Protein AF-A0A7K0KSK0-F1 (afdb_monomer)

Structure (mmCIF, N/CA/C/O backbone):
data_AF-A0A7K0KSK0-F1
#
_entry.id   AF-A0A7K0KSK0-F1
#
loop_
_atom_site.group_PDB
_atom_site.id
_atom_site.type_symbol
_atom_site.label_atom_id
_atom_site.label_alt_id
_atom_site.label_comp_id
_atom_site.label_asym_id
_atom_site.label_entity_id
_atom_site.label_seq_id
_atom_site.pdbx_PDB_ins_code
_atom_site.Cartn_x
_atom_site.Cartn_y
_atom_site.Cartn_z
_atom_site.occupancy
_atom_site.B_iso_or_equiv
_atom_site.auth_seq_id
_atom_site.auth_comp_id
_atom_site.auth_asym_id
_atom_site.auth_atom_id
_atom_site.pdbx_PDB_model_num
ATOM 1 N N . MET A 1 1 ? -20.722 -0.305 -11.781 1.00 66.62 1 MET A N 1
ATOM 2 C CA . MET A 1 1 ? -20.359 -1.454 -10.924 1.00 66.62 1 MET A CA 1
ATOM 3 C C . MET A 1 1 ? -19.202 -1.010 -10.047 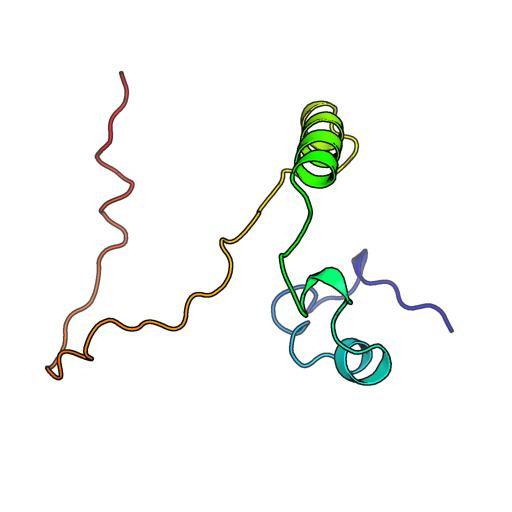1.00 66.62 1 MET A C 1
ATOM 5 O O . MET A 1 1 ? -18.282 -0.418 -10.591 1.00 66.62 1 MET A O 1
ATOM 9 N N . ILE A 1 2 ? -19.286 -1.201 -8.729 1.00 82.44 2 ILE A N 1
ATOM 10 C CA . ILE A 1 2 ? -18.253 -0.793 -7.766 1.00 82.44 2 ILE A CA 1
ATOM 11 C C . ILE A 1 2 ? -17.700 -2.041 -7.081 1.00 82.44 2 ILE A C 1
ATOM 13 O O . ILE A 1 2 ? -18.467 -2.945 -6.753 1.00 82.44 2 ILE A O 1
ATOM 17 N N . ILE A 1 3 ? -16.383 -2.104 -6.923 1.00 83.62 3 ILE A N 1
ATOM 18 C CA . ILE A 1 3 ? -15.686 -3.203 -6.256 1.00 83.62 3 ILE A CA 1
ATOM 19 C C . ILE A 1 3 ? -14.942 -2.604 -5.080 1.00 83.62 3 ILE A C 1
ATOM 21 O O . ILE A 1 3 ? -14.140 -1.692 -5.266 1.00 83.62 3 ILE A O 1
ATOM 25 N N . ASP A 1 4 ? -15.231 -3.118 -3.890 1.00 86.25 4 ASP A N 1
ATOM 26 C CA . ASP A 1 4 ? -14.584 -2.696 -2.659 1.00 86.25 4 ASP A CA 1
ATOM 27 C C . ASP A 1 4 ? -13.566 -3.751 -2.225 1.00 86.25 4 ASP A C 1
ATOM 29 O O . ASP A 1 4 ? -13.899 -4.818 -1.706 1.00 86.25 4 ASP A O 1
ATOM 33 N N . CYS A 1 5 ? -12.297 -3.453 -2.485 1.00 85.06 5 CYS A N 1
ATOM 34 C CA . CYS A 1 5 ? -11.203 -4.313 -2.071 1.00 85.06 5 CYS A CA 1
ATOM 35 C C . CYS A 1 5 ? -11.009 -4.296 -0.547 1.00 85.06 5 CYS A C 1
ATOM 37 O O . CYS A 1 5 ? -10.504 -5.280 -0.011 1.00 85.06 5 CYS A O 1
ATOM 39 N N . ASP A 1 6 ? -11.412 -3.244 0.171 1.00 84.12 6 ASP A N 1
ATOM 40 C CA . ASP A 1 6 ? -11.155 -3.130 1.610 1.00 84.12 6 ASP A CA 1
ATOM 41 C C . ASP A 1 6 ? -12.029 -4.068 2.449 1.00 84.12 6 ASP A C 1
ATOM 43 O O . ASP A 1 6 ? -11.603 -4.503 3.517 1.00 84.12 6 ASP A O 1
ATOM 47 N N . THR A 1 7 ? -13.195 -4.469 1.937 1.00 88.00 7 THR A N 1
ATOM 48 C CA . THR A 1 7 ? -14.080 -5.461 2.574 1.00 88.00 7 THR A CA 1
ATOM 49 C C . THR A 1 7 ? -13.965 -6.869 1.979 1.00 88.00 7 THR A C 1
ATOM 51 O O . THR A 1 7 ? -14.654 -7.794 2.415 1.00 88.00 7 THR A O 1
ATOM 54 N N . CYS A 1 8 ? -13.075 -7.080 1.004 1.00 88.88 8 CYS A N 1
ATOM 55 C CA . CYS A 1 8 ? -12.902 -8.378 0.359 1.00 88.88 8 CYS A CA 1
ATOM 56 C C . CYS A 1 8 ? -12.225 -9.392 1.300 1.00 88.88 8 CYS A C 1
ATOM 58 O O . CYS A 1 8 ? -11.047 -9.265 1.636 1.00 88.88 8 CYS A O 1
ATOM 60 N N . ALA A 1 9 ? -12.955 -10.451 1.670 1.00 90.06 9 ALA A N 1
ATOM 61 C CA . ALA A 1 9 ? -12.518 -11.472 2.633 1.00 90.06 9 ALA A CA 1
ATOM 62 C C . ALA A 1 9 ? -11.253 -12.253 2.224 1.00 90.06 9 ALA A C 1
ATOM 64 O O . ALA A 1 9 ? -10.614 -12.879 3.065 1.00 90.06 9 ALA A O 1
ATOM 65 N N . VAL A 1 10 ? -10.896 -12.224 0.938 1.00 86.94 10 VAL A N 1
ATOM 66 C CA . VAL A 1 10 ? -9.727 -12.921 0.379 1.00 86.94 10 VAL A CA 1
ATOM 67 C C . VAL A 1 10 ? -8.665 -11.954 -0.157 1.00 86.94 10 VAL A C 1
ATOM 69 O O . VAL A 1 10 ? -7.749 -12.372 -0.872 1.00 86.94 10 VAL A O 1
ATOM 72 N N . ARG A 1 11 ? -8.769 -10.653 0.166 1.00 83.88 11 ARG A N 1
ATOM 73 C CA . ARG A 1 11 ? -7.802 -9.639 -0.270 1.00 83.88 11 ARG A CA 1
ATOM 74 C C . ARG A 1 11 ? -6.395 -9.992 0.200 1.00 83.88 11 ARG A C 1
ATOM 76 O O . ARG A 1 11 ? -6.152 -10.187 1.386 1.00 83.88 11 ARG A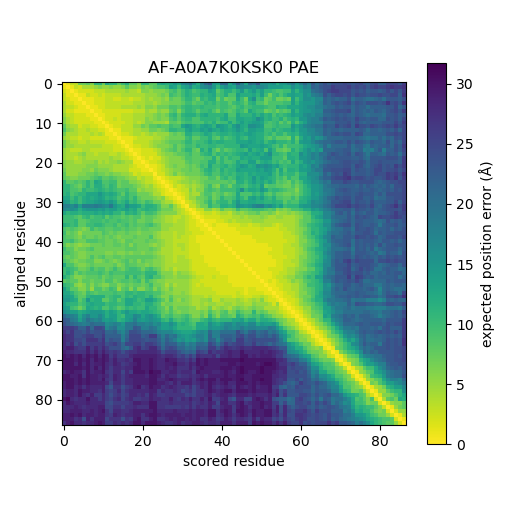 O 1
ATOM 83 N N . GLY A 1 12 ? -5.463 -9.993 -0.748 1.00 80.12 12 GLY A N 1
ATOM 84 C CA . GLY A 1 12 ? -4.083 -10.425 -0.567 1.00 80.12 12 GLY A CA 1
ATOM 85 C C . GLY A 1 12 ? -3.897 -11.839 -1.117 1.00 80.12 12 GLY A C 1
ATOM 86 O O . GLY A 1 12 ? -3.465 -11.953 -2.265 1.00 80.12 12 GLY A O 1
ATOM 87 N N . PRO A 1 13 ? -4.257 -12.897 -0.363 1.00 83.12 13 PRO A N 1
ATOM 88 C CA . PRO A 1 13 ? -3.986 -14.285 -0.740 1.00 83.12 13 PRO A CA 1
ATOM 89 C C . PRO A 1 13 ? -4.529 -14.687 -2.114 1.00 83.12 13 PRO A C 1
ATOM 91 O O . PRO A 1 13 ? -3.840 -15.390 -2.841 1.00 83.12 13 PRO A O 1
ATOM 94 N N . ALA A 1 14 ? -5.726 -14.213 -2.477 1.00 83.81 14 ALA A N 1
ATOM 95 C CA . ALA A 1 14 ? -6.384 -14.545 -3.745 1.00 83.81 14 ALA A CA 1
ATOM 96 C C . ALA A 1 14 ? -6.383 -13.377 -4.749 1.00 83.81 14 ALA A C 1
ATOM 98 O O . ALA A 1 14 ? -7.184 -13.320 -5.678 1.00 83.81 14 ALA A O 1
ATOM 99 N N . CYS A 1 15 ? -5.548 -12.353 -4.544 1.00 83.31 15 CYS A N 1
ATOM 100 C CA . CYS A 1 15 ? -5.512 -11.222 -5.477 1.00 83.31 15 CYS A CA 1
ATOM 101 C C . CYS A 1 15 ? -4.805 -11.573 -6.793 1.00 83.31 15 CYS A C 1
ATOM 103 O O . CYS A 1 15 ? -5.098 -10.962 -7.819 1.00 83.31 15 CYS A O 1
ATOM 105 N N . GLN A 1 16 ? -3.889 -12.544 -6.771 1.00 77.44 16 GLN A N 1
ATOM 106 C CA . GLN A 1 16 ? -3.112 -12.944 -7.948 1.00 77.44 16 GLN A CA 1
A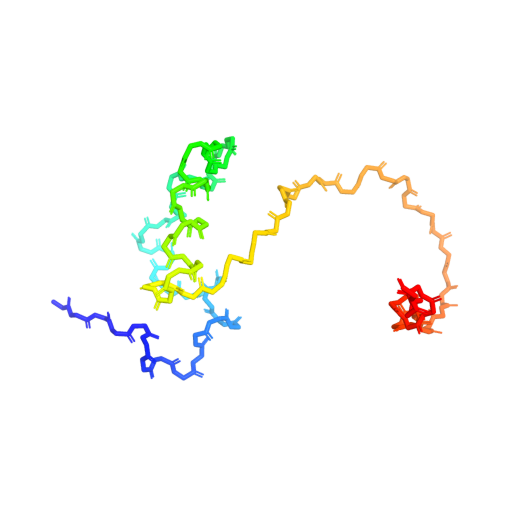TOM 107 C C . GLN A 1 16 ? -3.951 -13.729 -8.970 1.00 77.44 16 GLN A C 1
ATOM 109 O O . GLN A 1 16 ? -3.674 -13.663 -10.162 1.00 77.44 16 GLN A O 1
ATOM 114 N N . ASP A 1 17 ? -5.004 -14.411 -8.519 1.00 80.62 17 ASP A N 1
ATOM 115 C CA . ASP A 1 17 ? -5.969 -15.168 -9.323 1.00 80.62 17 ASP A CA 1
ATOM 116 C C . ASP A 1 17 ? -7.373 -14.525 -9.340 1.00 80.62 17 ASP A C 1
ATOM 118 O O . ASP A 1 17 ? -8.335 -15.106 -9.844 1.00 80.62 17 ASP A O 1
ATOM 122 N N . CYS A 1 18 ? -7.507 -13.293 -8.833 1.00 86.00 18 CYS A N 1
ATOM 123 C CA . CYS A 1 18 ? -8.772 -12.565 -8.847 1.00 86.00 18 CYS A CA 1
ATOM 124 C C . CYS A 1 18 ? -9.175 -12.180 -10.279 1.00 86.00 18 CYS A C 1
ATOM 126 O O . CYS A 1 18 ? -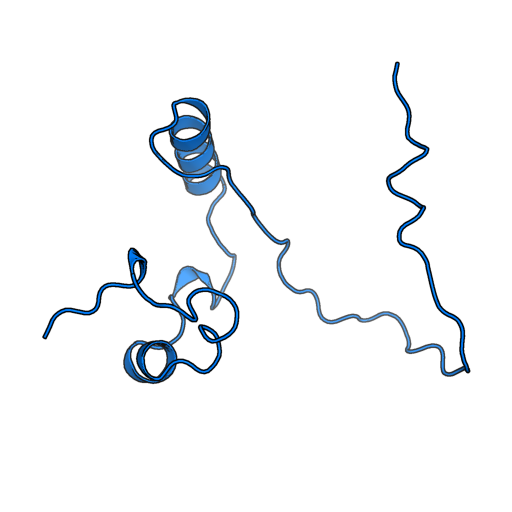8.374 -11.647 -11.051 1.00 86.00 18 CYS A O 1
ATOM 128 N N . VAL A 1 19 ? -10.462 -12.340 -10.611 1.00 83.06 19 VAL A N 1
ATOM 129 C CA . VAL A 1 19 ? -11.033 -11.948 -11.917 1.00 83.06 19 VAL A CA 1
ATOM 130 C C . VAL A 1 19 ? -10.751 -10.483 -12.277 1.00 83.06 19 VAL A C 1
ATOM 132 O O . VAL A 1 19 ? -10.657 -10.142 -13.450 1.00 83.06 19 VAL A O 1
ATOM 135 N N . ILE A 1 20 ? -10.552 -9.613 -11.284 1.00 83.56 20 ILE A N 1
ATOM 136 C CA . ILE A 1 20 ? -10.232 -8.195 -11.493 1.00 83.56 20 ILE A CA 1
ATOM 137 C C . ILE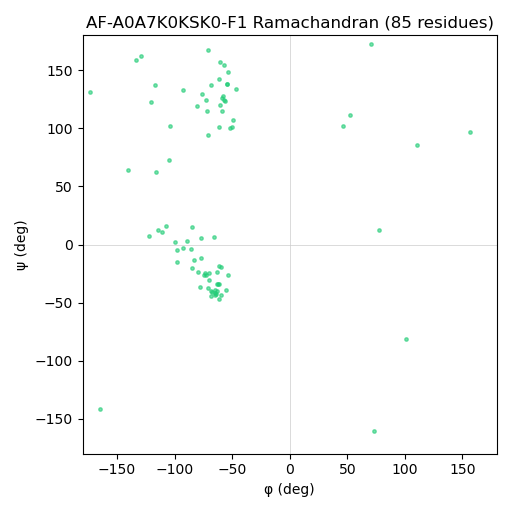 A 1 20 ? -8.845 -7.993 -12.085 1.00 83.56 20 ILE A C 1
ATOM 139 O O . ILE A 1 20 ? -8.701 -7.191 -13.002 1.00 83.56 20 ILE A O 1
ATOM 143 N N . THR A 1 21 ? -7.857 -8.766 -11.642 1.00 74.75 21 THR A N 1
ATOM 144 C CA . THR A 1 21 ? -6.514 -8.766 -12.234 1.00 74.75 21 THR A CA 1
ATOM 145 C C . THR A 1 21 ? -6.571 -9.242 -13.688 1.00 74.75 21 THR A C 1
ATOM 147 O O . THR A 1 21 ? -5.870 -8.714 -14.543 1.00 74.75 21 THR A O 1
ATOM 150 N N . CYS A 1 22 ? -7.474 -10.178 -14.005 1.00 78.69 22 CYS A N 1
ATOM 151 C CA . CYS A 1 22 ? -7.695 -10.651 -15.373 1.00 78.69 22 CYS A CA 1
ATOM 152 C C . CYS A 1 22 ? -8.381 -9.597 -16.266 1.00 78.69 22 CYS A C 1
ATOM 154 O O . CYS A 1 22 ? -8.041 -9.466 -17.439 1.00 78.69 22 CYS A O 1
ATOM 156 N N . LEU A 1 23 ? -9.324 -8.824 -15.712 1.00 82.38 23 LEU A N 1
ATOM 157 C CA . LEU A 1 23 ? -10.054 -7.781 -16.443 1.00 82.38 23 LEU A CA 1
ATOM 158 C C . LEU A 1 23 ? -9.248 -6.492 -16.642 1.00 82.38 23 LEU A C 1
ATOM 160 O O . LEU A 1 23 ? -9.409 -5.837 -17.669 1.00 82.38 23 LEU A O 1
ATOM 164 N N . LEU A 1 24 ? -8.435 -6.101 -15.657 1.00 81.88 24 LEU A N 1
ATOM 165 C CA . LEU A 1 24 ? -7.686 -4.840 -15.673 1.00 81.88 24 LEU A CA 1
ATOM 166 C C . LEU A 1 24 ? -6.231 -5.003 -16.128 1.00 81.88 24 LEU A C 1
ATOM 168 O O . LEU A 1 24 ? -5.599 -4.007 -16.467 1.00 81.88 24 LEU A O 1
ATOM 172 N N . GLY A 1 25 ? -5.717 -6.236 -16.162 1.00 74.38 25 GLY A N 1
ATOM 173 C CA . GLY A 1 25 ? -4.302 -6.505 -16.389 1.00 74.38 25 GLY A CA 1
ATOM 174 C C . GLY A 1 25 ? -3.427 -6.103 -15.193 1.00 74.38 25 GLY A C 1
ATOM 175 O O . GLY A 1 25 ? -3.913 -5.518 -14.216 1.00 74.38 25 GLY A O 1
ATOM 176 N N . PRO A 1 26 ? -2.128 -6.440 -15.232 1.00 72.25 26 PRO A N 1
ATOM 177 C CA . PRO A 1 26 ? -1.181 -5.926 -14.259 1.00 72.25 26 PRO A CA 1
ATOM 178 C C . PRO A 1 26 ? -1.110 -4.391 -14.362 1.00 72.25 26 PRO A C 1
ATOM 180 O O . PRO A 1 26 ? -1.188 -3.831 -15.457 1.00 72.25 26 PRO A O 1
ATOM 183 N N . PRO A 1 27 ? -0.981 -3.678 -13.232 1.00 71.25 27 PRO A N 1
ATOM 184 C CA . PRO A 1 27 ? -0.655 -2.263 -13.265 1.00 71.25 27 PRO A CA 1
ATOM 185 C C . PRO A 1 27 ? 0.622 -2.014 -14.078 1.00 71.25 27 PRO A C 1
ATOM 187 O O . PRO A 1 27 ? 1.611 -2.712 -13.887 1.00 71.25 27 PRO A O 1
ATOM 190 N N . SER A 1 28 ? 0.643 -0.965 -14.902 1.00 71.44 28 SER A N 1
ATOM 191 C CA . SER A 1 28 ? 1.754 -0.676 -15.827 1.00 71.44 28 SER A CA 1
ATOM 192 C C . SER A 1 28 ? 3.122 -0.470 -15.162 1.00 71.44 28 SER A C 1
ATOM 194 O O . SER A 1 28 ? 4.148 -0.566 -15.823 1.00 71.44 28 SER A O 1
ATOM 196 N N . TRP A 1 29 ? 3.154 -0.171 -13.862 1.00 70.31 29 TRP A N 1
ATOM 197 C CA . TRP A 1 29 ? 4.390 -0.063 -13.081 1.00 70.31 29 TRP A CA 1
ATOM 198 C C . TRP A 1 29 ? 4.989 -1.428 -12.694 1.00 70.31 29 TRP A C 1
ATOM 200 O O . TRP A 1 29 ? 6.126 -1.471 -12.232 1.00 70.31 29 TRP A O 1
ATOM 210 N N . LEU A 1 30 ? 4.256 -2.536 -12.878 1.00 69.44 30 LEU A N 1
ATOM 211 C CA . LEU A 1 30 ? 4.787 -3.897 -12.735 1.00 69.44 30 LEU A CA 1
ATOM 212 C C . LEU A 1 30 ? 5.464 -4.425 -14.005 1.00 69.44 30 LEU A C 1
ATOM 214 O O . LEU A 1 30 ? 6.273 -5.341 -13.901 1.00 69.44 30 LEU A O 1
ATOM 218 N N . ASP A 1 31 ? 5.174 -3.862 -15.178 1.00 68.12 31 ASP A N 1
ATOM 219 C CA . ASP A 1 31 ? 5.700 -4.349 -16.461 1.00 68.12 31 ASP A CA 1
ATOM 220 C C . ASP A 1 31 ? 7.104 -3.785 -16.810 1.00 68.12 31 ASP A C 1
ATOM 222 O O . ASP A 1 31 ? 7.534 -3.871 -17.960 1.00 68.12 31 ASP A O 1
ATOM 226 N N . GLY A 1 32 ? 7.837 -3.189 -15.852 1.00 70.25 32 GLY A N 1
ATOM 227 C CA . GLY A 1 32 ? 9.106 -2.483 -16.114 1.00 70.25 32 GLY A CA 1
ATOM 228 C C . GLY A 1 32 ? 9.977 -2.187 -14.880 1.00 70.25 32 GLY A C 1
ATOM 229 O O . GLY A 1 32 ? 10.064 -3.000 -13.966 1.00 70.25 32 GLY A O 1
ATOM 230 N N . GLU A 1 33 ? 10.616 -1.008 -14.860 1.00 72.56 33 GLU A N 1
ATOM 231 C CA . GLU A 1 33 ? 11.628 -0.532 -13.882 1.00 72.56 33 GLU A CA 1
ATOM 232 C C . GLU A 1 33 ? 11.112 -0.327 -12.434 1.00 72.56 33 GLU A C 1
ATOM 234 O O . GLU A 1 33 ? 11.824 0.190 -11.573 1.00 72.56 33 GLU A O 1
ATOM 239 N N . GLY A 1 34 ? 9.868 -0.717 -12.145 1.00 77.81 34 GLY A N 1
ATOM 240 C CA . GLY A 1 34 ? 9.211 -0.474 -10.864 1.00 77.81 34 GLY A CA 1
ATOM 241 C C . GLY A 1 34 ? 8.786 0.985 -10.661 1.00 77.81 34 GLY A C 1
ATOM 242 O O . GLY A 1 34 ? 8.610 1.752 -11.608 1.00 77.81 34 GLY A O 1
ATOM 243 N N . LEU A 1 35 ? 8.568 1.361 -9.398 1.00 84.12 35 LEU A N 1
ATOM 244 C CA . LEU A 1 35 ? 8.279 2.745 -9.009 1.00 84.12 35 LEU A CA 1
ATOM 245 C C . LEU A 1 35 ? 9.576 3.572 -9.027 1.00 84.12 35 LEU A C 1
ATOM 247 O O . LEU A 1 35 ? 10.542 3.154 -8.379 1.00 84.12 35 LEU A O 1
ATOM 251 N N . PRO A 1 36 ? 9.606 4.745 -9.686 1.00 85.62 36 PRO A N 1
ATOM 252 C CA . PRO A 1 36 ? 10.769 5.623 -9.651 1.00 85.62 36 PRO A CA 1
ATOM 253 C C . PRO A 1 36 ? 11.099 6.089 -8.227 1.00 85.62 36 PRO A C 1
ATOM 255 O O . PRO A 1 36 ? 10.257 6.098 -7.320 1.00 85.62 36 PRO A O 1
ATOM 258 N N . GLY A 1 37 ? 12.358 6.472 -8.013 1.00 87.25 37 GLY A N 1
ATOM 259 C CA . GLY A 1 37 ? 12.870 6.808 -6.683 1.00 87.25 37 GLY A CA 1
ATOM 260 C C . GLY A 1 37 ? 12.155 8.001 -6.044 1.00 87.25 37 GLY A C 1
ATOM 261 O O . GLY A 1 37 ? 11.954 8.026 -4.829 1.00 87.25 37 GLY A O 1
ATOM 262 N N . GLU A 1 38 ? 11.732 8.969 -6.850 1.00 92.56 38 GLU A N 1
ATOM 263 C CA . GLU A 1 38 ? 10.962 10.128 -6.417 1.00 92.56 38 GLU A CA 1
ATOM 264 C C . GLU A 1 38 ? 9.549 9.760 -5.946 1.00 92.56 38 GLU A C 1
ATOM 266 O O . GLU A 1 38 ? 9.123 10.262 -4.902 1.00 92.56 38 GLU A O 1
ATOM 271 N N . GLU A 1 39 ? 8.842 8.843 -6.619 1.00 91.06 39 GLU A N 1
ATOM 272 C CA . GLU A 1 39 ? 7.564 8.327 -6.120 1.00 91.06 39 GLU A CA 1
ATOM 273 C C . GLU A 1 39 ? 7.750 7.543 -4.823 1.00 91.06 39 GLU A C 1
ATOM 275 O O . GLU A 1 39 ? 6.967 7.712 -3.886 1.00 91.06 39 GLU A O 1
ATOM 280 N N . VAL A 1 40 ? 8.797 6.719 -4.726 1.00 91.50 40 VAL A N 1
ATOM 281 C CA . VAL A 1 40 ? 9.110 5.992 -3.487 1.00 91.50 40 VAL A CA 1
ATOM 282 C C . VAL A 1 40 ? 9.365 6.970 -2.338 1.00 91.50 40 VAL A C 1
ATOM 284 O O . VAL A 1 40 ? 8.833 6.784 -1.241 1.00 91.50 40 VAL A O 1
ATOM 287 N N . ALA A 1 41 ? 10.123 8.041 -2.582 1.00 93.88 41 ALA A N 1
ATOM 288 C CA . ALA A 1 41 ? 10.385 9.078 -1.590 1.00 93.88 41 ALA A CA 1
ATOM 289 C C . ALA A 1 41 ? 9.103 9.820 -1.179 1.00 93.88 41 ALA A C 1
ATOM 291 O O . ALA A 1 41 ? 8.871 10.040 0.012 1.00 93.88 41 ALA A O 1
ATOM 292 N N . ALA A 1 42 ? 8.236 10.157 -2.136 1.00 95.50 42 ALA A N 1
ATOM 293 C CA . ALA A 1 42 ? 6.947 10.780 -1.852 1.00 95.50 42 ALA A CA 1
ATOM 294 C C . ALA A 1 42 ? 6.062 9.870 -0.986 1.00 95.50 42 ALA A C 1
ATOM 296 O O . ALA A 1 42 ? 5.537 10.303 0.043 1.00 95.50 42 ALA A O 1
ATOM 297 N N . LEU A 1 43 ? 5.952 8.587 -1.343 1.00 93.94 43 LEU A N 1
ATOM 298 C CA . LEU A 1 43 ? 5.204 7.600 -0.565 1.00 93.94 43 LEU A CA 1
ATOM 299 C C . LEU A 1 43 ? 5.791 7.411 0.839 1.00 93.94 43 LEU A C 1
ATOM 301 O O . LEU A 1 43 ? 5.032 7.223 1.788 1.00 93.94 43 LEU A O 1
ATOM 305 N N . ALA A 1 44 ? 7.112 7.513 1.003 1.00 94.62 44 ALA A N 1
ATOM 306 C CA . ALA A 1 44 ? 7.754 7.429 2.312 1.00 94.62 44 ALA A CA 1
ATOM 307 C C . ALA A 1 44 ? 7.351 8.594 3.229 1.00 94.62 44 ALA A C 1
ATOM 309 O O . ALA A 1 44 ? 7.093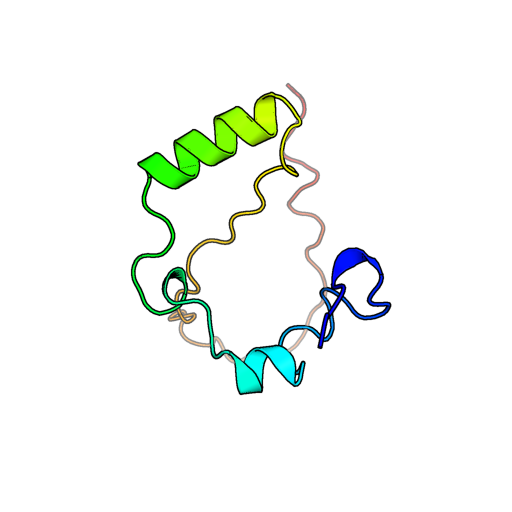 8.375 4.413 1.00 94.62 44 ALA A O 1
ATOM 310 N N . VAL A 1 45 ? 7.224 9.814 2.695 1.00 97.44 45 VAL A N 1
ATOM 311 C CA . VAL A 1 45 ? 6.728 10.980 3.451 1.00 97.44 45 VAL A CA 1
ATOM 312 C C . VAL A 1 45 ? 5.265 10.790 3.859 1.00 97.44 45 VAL A C 1
ATOM 314 O O . VAL A 1 45 ? 4.891 11.049 5.007 1.00 97.44 45 VAL A O 1
ATOM 317 N N . LEU A 1 46 ? 4.428 10.297 2.944 1.00 96.81 46 LEU A N 1
ATOM 318 C CA . LEU A 1 46 ? 3.023 10.004 3.239 1.00 96.81 46 LEU A CA 1
ATOM 319 C C . LEU A 1 46 ? 2.889 8.901 4.301 1.00 96.81 46 LEU A C 1
ATOM 321 O O . LEU A 1 46 ? 2.060 9.007 5.203 1.00 96.81 46 LEU A O 1
ATOM 325 N N . ALA A 1 47 ? 3.729 7.868 4.23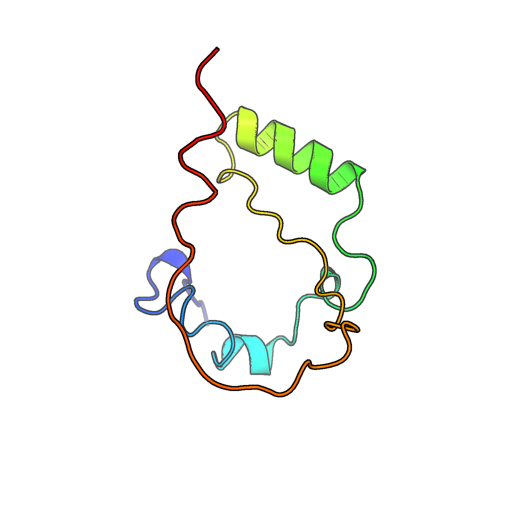9 1.00 96.38 47 ALA A N 1
ATOM 326 C CA . ALA A 1 47 ? 3.742 6.790 5.222 1.00 96.38 47 ALA A CA 1
ATOM 327 C C . ALA A 1 47 ? 4.233 7.285 6.591 1.00 96.38 47 ALA A C 1
ATOM 329 O O . ALA A 1 47 ? 3.608 7.003 7.610 1.00 96.38 47 ALA A O 1
ATOM 330 N N . GLY A 1 48 ? 5.309 8.079 6.620 1.00 95.38 48 GLY A N 1
ATOM 331 C CA . GLY A 1 48 ? 5.852 8.673 7.845 1.00 95.38 48 GLY A CA 1
ATOM 332 C C . GLY A 1 48 ? 4.891 9.646 8.536 1.00 95.38 48 GLY A C 1
ATOM 333 O O . GLY A 1 48 ? 4.977 9.835 9.746 1.00 95.38 48 GLY A O 1
ATOM 334 N N . SER A 1 49 ? 3.947 10.222 7.786 1.00 97.44 49 SER A N 1
ATOM 335 C CA . SER A 1 49 ? 2.862 11.062 8.312 1.00 97.44 49 SER A CA 1
ATOM 336 C C . SER A 1 49 ? 1.566 10.297 8.616 1.00 97.44 49 SER A C 1
ATOM 338 O O . SER A 1 49 ? 0.622 10.890 9.135 1.00 97.44 49 SER A O 1
ATOM 340 N N . GLY A 1 50 ? 1.506 8.991 8.335 1.00 94.88 50 GLY A N 1
ATOM 341 C CA . GLY A 1 50 ? 0.339 8.143 8.601 1.00 94.88 50 GLY A CA 1
ATOM 342 C C . GLY A 1 50 ? -0.813 8.292 7.603 1.00 94.88 50 GLY A C 1
ATOM 343 O O . GLY A 1 50 ? -1.909 7.803 7.868 1.00 94.88 50 GLY A O 1
ATOM 344 N N . LEU A 1 51 ? -0.588 8.949 6.461 1.00 95.62 51 LEU A N 1
ATOM 345 C CA . LEU A 1 51 ? -1.596 9.129 5.409 1.00 95.62 51 LEU A CA 1
ATOM 346 C C . LEU A 1 51 ? -1.762 7.891 4.524 1.00 95.62 51 LEU A C 1
ATOM 348 O O . LEU A 1 51 ? -2.812 7.702 3.914 1.00 95.62 51 LEU A O 1
ATOM 352 N N . VAL A 1 52 ? -0.734 7.045 4.456 1.00 93.19 52 VAL A N 1
ATOM 353 C CA . VAL A 1 52 ? -0.776 5.747 3.776 1.00 93.19 52 VAL A CA 1
ATOM 354 C C . VAL A 1 52 ? -0.159 4.666 4.667 1.00 93.19 52 VAL A C 1
ATOM 356 O O . VAL A 1 52 ? 0.621 4.986 5.569 1.00 93.19 52 VAL A O 1
ATOM 359 N N . PRO A 1 53 ? -0.480 3.379 4.439 1.00 89.06 53 PRO A N 1
ATOM 360 C CA . PRO A 1 53 ? 0.181 2.284 5.139 1.00 89.06 53 PRO A CA 1
ATOM 361 C C . PRO A 1 53 ? 1.711 2.297 4.949 1.00 89.06 53 PRO A C 1
ATOM 363 O O . PRO A 1 53 ? 2.194 2.772 3.919 1.00 89.06 53 PRO A O 1
ATOM 366 N N . PRO A 1 54 ? 2.487 1.728 5.893 1.00 90.56 54 PRO A N 1
ATOM 367 C CA . PRO A 1 54 ? 3.939 1.629 5.766 1.00 90.56 54 PRO A CA 1
ATOM 368 C C . PRO A 1 54 ? 4.375 0.938 4.469 1.00 90.56 54 PRO A C 1
ATOM 370 O O . PRO A 1 54 ? 3.80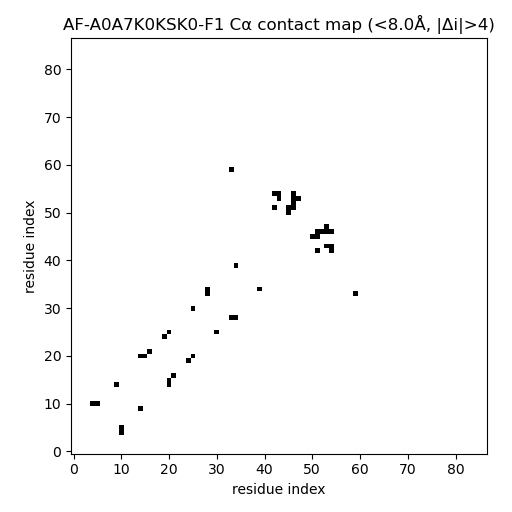9 -0.091 4.089 1.00 90.56 54 PRO A O 1
ATOM 373 N N . LEU A 1 55 ? 5.412 1.479 3.823 1.00 87.88 55 LEU A N 1
ATOM 374 C CA . LEU A 1 55 ? 5.973 0.935 2.586 1.00 87.88 55 LEU A CA 1
ATOM 375 C C . LEU A 1 55 ? 6.492 -0.500 2.793 1.00 87.88 55 LEU A C 1
ATOM 377 O O . LEU A 1 55 ? 7.395 -0.737 3.591 1.00 87.88 55 LEU A O 1
ATOM 381 N N . ARG A 1 56 ? 5.931 -1.454 2.039 1.00 81.88 56 ARG A N 1
ATOM 382 C CA . ARG A 1 56 ? 6.362 -2.864 1.965 1.00 81.88 56 ARG A CA 1
ATOM 383 C C . ARG A 1 56 ? 6.851 -3.178 0.554 1.00 81.88 56 ARG A C 1
ATOM 385 O O . ARG A 1 56 ? 6.233 -3.959 -0.165 1.00 81.88 56 ARG A O 1
ATOM 392 N N . LEU A 1 57 ? 7.907 -2.490 0.136 1.00 80.94 57 LEU A N 1
ATOM 393 C CA . LEU A 1 57 ? 8.496 -2.696 -1.182 1.00 80.94 57 LEU A CA 1
ATOM 394 C C . LEU A 1 57 ? 9.247 -4.028 -1.189 1.00 80.94 57 LEU A C 1
ATOM 396 O O . LEU A 1 57 ? 10.111 -4.263 -0.346 1.00 80.94 57 LEU A O 1
ATOM 400 N N . VAL A 1 58 ? 8.887 -4.902 -2.123 1.00 77.38 58 VAL A N 1
ATOM 401 C CA . VAL A 1 58 ? 9.625 -6.136 -2.401 1.00 77.38 58 VAL A CA 1
ATOM 402 C C . VAL A 1 58 ? 10.618 -5.797 -3.511 1.00 77.38 58 VAL A C 1
ATOM 404 O O . VAL A 1 58 ? 10.212 -5.129 -4.467 1.00 77.38 58 VAL A O 1
ATOM 407 N N . PRO A 1 59 ? 11.900 -6.189 -3.401 1.00 70.31 59 PRO A N 1
ATOM 408 C CA . PRO A 1 59 ? 12.828 -6.017 -4.508 1.00 70.31 59 PRO A CA 1
ATOM 409 C C . PRO A 1 59 ? 12.246 -6.667 -5.772 1.00 70.31 59 PRO A C 1
ATOM 411 O O . PRO A 1 59 ? 11.516 -7.660 -5.652 1.00 70.31 59 PRO A O 1
ATOM 414 N N . PRO A 1 60 ? 12.544 -6.120 -6.966 1.00 66.56 60 PRO A N 1
ATOM 415 C CA . PRO A 1 60 ? 12.169 -6.762 -8.214 1.00 66.56 60 PRO A CA 1
ATOM 416 C C . PRO A 1 60 ? 12.547 -8.238 -8.147 1.00 66.56 60 PRO A C 1
ATOM 418 O O . PRO A 1 60 ? 13.631 -8.587 -7.676 1.00 66.56 60 PRO A O 1
ATOM 421 N N . TRP A 1 61 ? 11.627 -9.104 -8.562 1.00 63.00 61 TRP A N 1
ATOM 422 C CA . TRP A 1 61 ? 11.921 -10.522 -8.694 1.00 63.00 61 TRP A CA 1
ATOM 423 C C . TRP A 1 61 ? 13.043 -10.674 -9.726 1.00 63.00 61 TRP A C 1
ATOM 425 O O . TRP A 1 61 ? 12.818 -10.578 -10.932 1.00 63.00 61 TRP A O 1
ATOM 435 N N . GLU A 1 62 ? 14.267 -10.884 -9.249 1.00 62.19 62 GLU A N 1
ATOM 436 C CA . GLU A 1 62 ? 15.332 -11.425 -10.075 1.00 62.19 62 GLU A CA 1
ATOM 437 C C . GLU A 1 62 ? 15.117 -12.938 -10.121 1.00 62.19 62 GLU A C 1
ATOM 439 O O . GLU A 1 62 ? 15.096 -13.578 -9.063 1.00 62.19 62 GLU A O 1
ATOM 444 N N . PRO A 1 63 ? 14.904 -13.540 -11.304 1.00 55.78 63 PRO A N 1
ATOM 445 C CA . PRO A 1 63 ? 14.811 -14.982 -11.389 1.00 55.78 63 PRO A CA 1
ATOM 446 C C . PRO A 1 63 ? 16.083 -15.585 -10.810 1.00 55.78 63 PRO A C 1
ATOM 448 O O . PRO A 1 63 ? 17.179 -15.250 -11.259 1.00 55.78 63 PRO A O 1
ATOM 451 N N . ASP A 1 64 ? 15.913 -16.445 -9.802 1.00 57.44 64 ASP A N 1
ATOM 452 C CA . ASP A 1 64 ? 17.006 -17.141 -9.131 1.00 57.44 64 ASP A CA 1
ATOM 453 C C . ASP A 1 64 ? 17.918 -17.797 -10.178 1.00 57.44 64 ASP A C 1
ATOM 455 O O . ASP A 1 64 ? 17.592 -18.827 -10.775 1.00 57.44 64 ASP A O 1
ATOM 459 N N . SER A 1 65 ? 19.044 -17.137 -10.449 1.00 59.78 65 SER A N 1
ATOM 460 C CA . SER A 1 65 ? 20.092 -17.601 -11.355 1.00 59.78 65 SER A CA 1
ATOM 461 C C . SER A 1 65 ? 21.128 -18.440 -10.611 1.00 59.78 65 SER A C 1
ATOM 463 O O . SER A 1 65 ? 22.100 -18.902 -11.217 1.00 59.78 65 SER A O 1
ATOM 465 N N . SER A 1 66 ? 20.916 -18.684 -9.310 1.00 58.09 66 SER A N 1
ATOM 466 C CA . SER A 1 66 ? 21.709 -19.643 -8.563 1.00 58.09 66 SER A CA 1
ATOM 467 C C . SER A 1 66 ? 21.564 -21.011 -9.234 1.00 58.09 66 SER A C 1
ATOM 469 O O . SER A 1 66 ? 20.444 -21.480 -9.473 1.00 58.09 66 SER A O 1
ATOM 471 N N . PRO A 1 67 ? 22.673 -21.681 -9.590 1.00 56.19 67 PRO A N 1
ATOM 472 C CA . PRO A 1 67 ? 22.596 -23.017 -10.149 1.00 56.19 67 PRO A CA 1
ATOM 473 C C . PRO A 1 67 ? 21.899 -23.899 -9.116 1.00 56.19 67 PRO A C 1
ATOM 475 O O . PRO A 1 67 ? 22.422 -24.086 -8.016 1.00 56.19 67 PRO A O 1
ATOM 478 N N . ARG A 1 68 ? 20.707 -24.411 -9.463 1.00 58.62 68 ARG A N 1
ATOM 479 C CA . ARG A 1 68 ? 19.912 -25.288 -8.595 1.00 58.62 68 ARG A CA 1
ATOM 480 C C . ARG A 1 68 ? 20.800 -26.428 -8.117 1.00 58.62 68 ARG A C 1
ATOM 482 O O . ARG A 1 68 ? 21.049 -27.387 -8.849 1.00 58.62 68 ARG A O 1
ATOM 489 N N . ARG A 1 69 ? 21.300 -26.316 -6.888 1.00 57.31 69 ARG A N 1
ATOM 490 C CA . ARG A 1 69 ? 22.064 -27.370 -6.237 1.00 57.31 69 ARG A CA 1
ATOM 491 C C . ARG A 1 69 ? 21.056 -28.467 -5.922 1.00 57.31 69 ARG A C 1
ATOM 493 O O . ARG A 1 69 ? 20.329 -28.390 -4.940 1.00 57.31 69 ARG A O 1
ATOM 500 N N . GLY A 1 70 ? 20.938 -29.438 -6.822 1.00 49.28 70 GLY A N 1
ATOM 501 C CA . GLY A 1 70 ? 20.136 -30.626 -6.574 1.00 49.28 70 GLY A CA 1
ATOM 502 C C . GLY A 1 70 ? 20.638 -31.321 -5.310 1.00 49.28 70 GLY A C 1
ATOM 503 O O . GLY A 1 70 ? 21.823 -31.638 -5.223 1.00 49.28 70 GLY A O 1
ATOM 504 N N . GLY A 1 71 ? 19.751 -31.548 -4.339 1.00 42.06 71 GLY A N 1
ATOM 505 C CA . GLY A 1 71 ? 20.057 -32.405 -3.195 1.00 42.06 71 GLY A CA 1
ATOM 506 C C . GLY A 1 71 ? 19.239 -32.148 -1.930 1.00 42.06 71 GLY A C 1
ATOM 507 O O . GLY A 1 71 ? 19.607 -31.303 -1.132 1.00 42.06 71 GLY A O 1
ATOM 508 N N . VAL A 1 72 ? 18.175 -32.942 -1.762 1.00 45.84 72 VAL A N 1
ATOM 509 C CA . VAL A 1 72 ? 17.776 -33.657 -0.529 1.00 45.84 72 VAL A CA 1
ATOM 510 C C . VAL A 1 72 ? 17.785 -32.878 0.808 1.00 45.84 72 VAL A C 1
ATOM 512 O O . VAL A 1 72 ? 18.814 -32.764 1.454 1.00 45.84 72 VAL A O 1
ATOM 515 N N . GLY A 1 73 ? 16.578 -32.478 1.241 1.00 46.75 73 GLY A N 1
ATOM 516 C CA . GLY A 1 73 ? 16.072 -32.424 2.628 1.00 46.75 73 GLY A CA 1
ATOM 517 C C . GLY A 1 73 ? 16.863 -31.701 3.728 1.00 46.75 73 GLY A C 1
ATOM 518 O O . GLY A 1 73 ? 17.827 -32.264 4.221 1.00 46.75 73 GLY A O 1
ATOM 519 N N . GLN A 1 74 ? 16.335 -30.565 4.222 1.00 43.34 74 GLN A N 1
ATOM 520 C CA . GLN A 1 74 ? 16.100 -30.272 5.656 1.00 43.34 74 GLN A CA 1
ATOM 521 C C . GLN A 1 74 ? 15.333 -28.923 5.821 1.00 43.34 74 GLN A C 1
ATOM 523 O O . GLN A 1 74 ? 15.724 -27.924 5.229 1.00 43.34 74 GLN A O 1
ATOM 528 N N . GLU A 1 75 ? 14.260 -28.879 6.625 1.00 38.88 75 GLU A N 1
ATOM 529 C CA . GLU A 1 75 ? 13.789 -27.664 7.350 1.00 38.88 75 GLU A CA 1
ATOM 530 C C . GLU A 1 75 ? 14.774 -27.320 8.498 1.00 38.88 75 GLU A C 1
ATOM 532 O O . GLU A 1 75 ? 15.474 -28.239 8.925 1.00 38.88 75 GLU A O 1
ATOM 537 N N . PRO A 1 76 ? 14.771 -26.148 9.175 1.00 48.81 76 PRO A N 1
ATOM 538 C CA . PRO A 1 76 ? 14.238 -24.805 8.883 1.00 48.81 76 PRO A CA 1
ATOM 539 C C . PRO A 1 76 ? 15.309 -23.690 9.094 1.00 48.81 76 PRO A C 1
ATOM 541 O O . PRO A 1 76 ? 16.261 -23.882 9.841 1.00 48.81 76 PRO A O 1
ATOM 544 N N . ASP A 1 77 ? 15.129 -22.475 8.557 1.00 48.69 77 ASP A N 1
ATOM 545 C CA . ASP A 1 77 ? 15.920 -21.301 8.999 1.00 48.69 77 ASP A CA 1
ATOM 546 C C . ASP A 1 77 ? 15.076 -20.012 9.079 1.00 48.69 77 ASP A C 1
ATOM 548 O O . ASP A 1 77 ? 15.290 -19.011 8.402 1.00 48.69 77 ASP A O 1
ATOM 552 N N . VAL A 1 78 ? 14.090 -20.039 9.982 1.00 50.69 78 VAL A N 1
ATOM 553 C CA . VAL A 1 78 ? 13.460 -18.839 10.576 1.00 50.69 78 VAL A CA 1
ATOM 554 C C . VAL A 1 78 ? 14.368 -18.219 11.669 1.00 50.69 78 VAL A C 1
ATOM 556 O O . VAL A 1 78 ? 13.995 -17.248 12.321 1.00 50.69 78 VAL A O 1
ATOM 559 N N . LEU A 1 79 ? 15.597 -18.718 11.877 1.00 50.09 79 LEU A N 1
ATOM 560 C CA . LEU A 1 79 ? 16.452 -18.313 13.004 1.00 50.09 79 LEU A CA 1
ATOM 561 C C . LEU A 1 79 ? 17.525 -17.252 12.696 1.00 50.09 79 LEU A C 1
ATOM 563 O O . LEU A 1 79 ? 18.128 -16.745 13.640 1.00 50.09 79 LEU A O 1
ATOM 567 N N . VAL A 1 80 ? 17.716 -16.804 11.447 1.00 52.06 80 VAL A N 1
ATOM 568 C CA . VAL A 1 80 ? 18.752 -15.786 11.140 1.00 52.06 80 VAL A CA 1
ATOM 569 C C . VAL A 1 80 ? 18.302 -14.332 11.398 1.00 52.06 80 VAL A C 1
ATOM 571 O O . VAL A 1 80 ? 19.148 -13.450 11.523 1.00 52.06 80 VAL A O 1
ATOM 574 N N . TRP A 1 81 ? 17.005 -14.045 11.598 1.00 43.84 81 TRP A N 1
ATOM 575 C CA . TRP A 1 81 ? 16.574 -12.713 12.082 1.00 43.84 81 TRP A CA 1
ATOM 576 C C . TRP A 1 81 ? 16.969 -12.487 13.556 1.00 43.84 81 TRP A C 1
ATOM 578 O O . TRP A 1 81 ? 17.196 -11.353 13.973 1.00 43.84 81 TRP A O 1
ATOM 588 N N . SER A 1 82 ? 17.046 -13.533 14.390 1.00 54.22 82 SER A N 1
ATOM 589 C CA . SER A 1 82 ? 16.972 -13.349 15.849 1.00 54.22 82 SER A CA 1
ATOM 590 C C . SER A 1 82 ? 18.292 -13.031 16.572 1.00 54.22 82 SER A C 1
ATOM 592 O O . SER A 1 82 ? 18.246 -12.784 17.778 1.00 54.22 82 SER A O 1
ATOM 594 N N . THR A 1 83 ? 19.455 -12.999 15.908 1.00 54.31 83 THR A N 1
ATOM 595 C CA . THR A 1 83 ? 20.752 -12.743 16.589 1.00 54.31 83 THR A CA 1
ATOM 596 C C . THR A 1 83 ? 21.563 -11.549 16.079 1.00 54.31 83 THR A C 1
ATOM 598 O O . THR A 1 83 ? 22.664 -11.320 16.573 1.00 54.31 83 THR A O 1
ATOM 601 N N . ALA A 1 84 ? 21.025 -10.729 15.178 1.00 53.53 84 ALA A N 1
ATOM 602 C CA . ALA A 1 84 ? 21.530 -9.372 14.944 1.00 53.53 84 ALA A CA 1
ATOM 603 C C . ALA A 1 84 ? 20.532 -8.387 15.583 1.00 53.53 84 ALA A C 1
ATOM 605 O O . ALA A 1 84 ? 19.663 -7.845 14.921 1.00 53.53 84 ALA A O 1
ATOM 606 N N . GLY A 1 85 ? 20.450 -8.253 16.904 1.00 40.44 85 GLY A N 1
ATOM 607 C CA . GLY A 1 85 ? 21.551 -7.847 17.764 1.00 40.44 85 GLY A CA 1
ATOM 608 C C . GLY A 1 85 ? 21.226 -6.447 18.274 1.00 40.44 85 GLY A C 1
ATOM 609 O O . GLY A 1 85 ? 21.633 -5.459 17.680 1.00 40.44 85 GLY A O 1
ATOM 610 N N . VAL A 1 86 ? 20.453 -6.392 19.362 1.00 48.06 86 VAL A N 1
ATOM 611 C CA . VAL A 1 86 ? 20.311 -5.219 20.229 1.00 48.06 86 VAL A CA 1
ATOM 612 C C . VAL A 1 86 ? 21.707 -4.711 20.582 1.00 48.06 86 VAL A C 1
ATOM 614 O O . VAL A 1 86 ? 22.389 -5.361 21.375 1.00 48.06 86 VAL A O 1
ATOM 617 N N . ARG A 1 87 ? 22.104 -3.575 20.005 1.00 47.47 87 ARG A N 1
ATOM 618 C CA . ARG A 1 87 ? 22.930 -2.520 20.607 1.00 47.47 87 ARG A CA 1
ATOM 619 C C . ARG A 1 87 ? 22.641 -1.195 19.919 1.00 47.47 87 ARG A C 1
ATOM 621 O O . ARG A 1 87 ? 22.653 -1.182 18.672 1.00 47.47 87 ARG A O 1
#

Mean predicted aligned error: 14.41 Å

Radius of gyration: 18.67 Å; Cα contacts (8 Å, |Δi|>4): 24; chains: 1; bounding box: 43×45×37 Å

Solvent-accessible surface area (backbone atoms only — not comparable to full-atom values): 6204 Å² total; per-residue (Å²): 140,87,85,65,66,90,77,39,93,53,64,66,90,47,47,86,80,29,70,62,44,73,74,69,46,78,61,78,54,73,80,62,94,46,77,55,71,66,59,53,50,53,51,49,54,36,24,77,70,65,78,41,77,74,87,80,82,72,77,80,87,69,78,82,77,67,78,81,77,84,75,83,89,82,89,84,80,89,64,76,73,78,73,78,64,97,126

pLDDT: mean 73.69, std 17.03, range [38.88, 97.44]

Secondary structure (DSSP, 8-state):
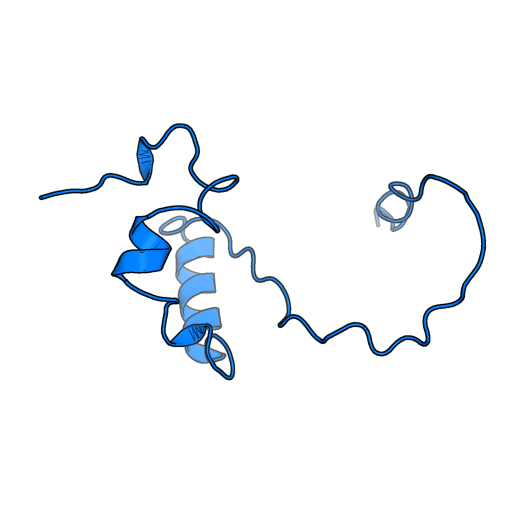----STT-TTTTTTSSS-HHHHHH-S-TTSSSS-S-HHHHHHHHHHHHTTSSPPP-PPPP-----S-------------SSTTS---

Sequence (87 aa):
MIIDCDTCAVRGPACQDCVITCLLGPPSWLDGEGLPGEEVAALAVLAGSGLVPPLRLVPPWEPDSSPRRGGVGQEPDVLVWSTAGVR

Foldseek 3Di:
DDDDLPPDPCRPVCPVVDVVCVVVPPDPLLVDPHDDPVVVVVVCVCCVVVVDPDDPDDPNDDPPPPDPPDDDDDDDPPPPVPVPDDD